Protein AF-A0A3D9V7G4-F1 (afdb_monomer)

Radius of gyration: 14.12 Å; Cα contacts (8 Å, |Δi|>4): 109; chains: 1; bounding box: 33×35×35 Å

Organism: Thermasporomyces composti (NCBI:txid696763)

Secondary structure (DSSP, 8-state):
---------B--STT--SBP-EEEEE--TTTS-TT--EEEEE-HHHHHHHHHHHHTTT-EEEEEEPPP------

Sequence (74 aa):
MTDAPGDGLICSAKGCSEPATWALRWNNPRIHTPDRRKTWLAC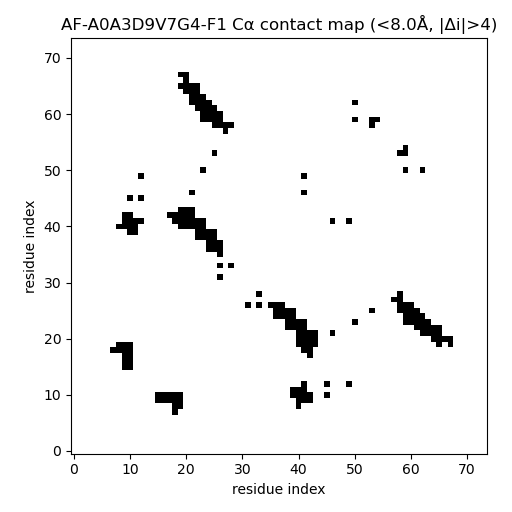DRHRAHLSDFLRVRGFLREVEPMASDDQSAP

Structure (mmCIF, N/CA/C/O backbone):
data_AF-A0A3D9V7G4-F1
#
_entry.id   AF-A0A3D9V7G4-F1
#
loop_
_atom_site.group_PDB
_atom_site.id
_atom_site.type_symbol
_atom_site.label_atom_id
_atom_site.label_alt_id
_atom_site.label_comp_id
_atom_site.label_asym_id
_atom_site.label_entity_id
_atom_site.label_seq_id
_atom_site.pdbx_PDB_ins_code
_atom_site.Cartn_x
_atom_site.Cartn_y
_atom_site.Cartn_z
_atom_site.occupancy
_atom_site.B_iso_or_equiv
_atom_site.auth_seq_id
_atom_site.auth_comp_id
_atom_site.auth_asym_id
_atom_site.auth_atom_id
_atom_site.pdbx_PDB_model_num
ATOM 1 N N . MET A 1 1 ? 23.611 24.626 -2.309 1.00 42.34 1 MET A N 1
ATOM 2 C CA . MET A 1 1 ? 23.376 23.178 -2.142 1.00 42.34 1 MET A CA 1
ATOM 3 C C . MET A 1 1 ? 21.898 22.964 -2.393 1.00 42.34 1 MET A C 1
ATOM 5 O O . MET A 1 1 ? 21.104 23.194 -1.494 1.00 42.34 1 MET A O 1
ATOM 9 N N . THR A 1 2 ? 21.534 22.707 -3.646 1.00 43.69 2 THR A N 1
ATOM 10 C CA . THR A 1 2 ? 20.140 22.497 -4.047 1.00 43.69 2 THR A CA 1
ATOM 11 C C . THR A 1 2 ? 19.833 21.027 -3.822 1.00 43.69 2 THR A C 1
ATOM 13 O O . THR A 1 2 ? 20.410 20.181 -4.499 1.00 43.69 2 THR A O 1
ATOM 16 N N . ASP A 1 3 ? 18.987 20.735 -2.841 1.00 46.06 3 ASP A N 1
ATOM 17 C CA . ASP A 1 3 ? 18.312 19.446 -2.743 1.00 46.06 3 ASP A CA 1
ATOM 18 C C . ASP A 1 3 ? 17.373 19.366 -3.954 1.00 46.06 3 ASP A C 1
ATOM 20 O O . ASP A 1 3 ? 16.384 20.093 -4.039 1.00 46.06 3 ASP A O 1
ATOM 24 N N . ALA A 1 4 ? 17.784 18.630 -4.985 1.00 48.41 4 ALA A N 1
ATOM 25 C CA . ALA A 1 4 ? 16.942 18.394 -6.145 1.00 48.41 4 ALA A CA 1
ATOM 26 C C . ALA A 1 4 ? 15.908 17.326 -5.747 1.00 48.41 4 ALA A C 1
ATOM 28 O O . ALA A 1 4 ? 16.320 16.231 -5.357 1.00 48.41 4 ALA A O 1
ATOM 29 N N . PRO A 1 5 ? 14.593 17.595 -5.836 1.00 45.41 5 PRO A N 1
ATOM 30 C CA . PRO A 1 5 ? 13.578 16.605 -5.510 1.00 45.41 5 PRO A CA 1
ATOM 31 C C . PRO A 1 5 ? 13.527 15.596 -6.661 1.00 45.41 5 PRO A C 1
ATOM 33 O O . PRO A 1 5 ? 12.862 15.821 -7.666 1.00 45.41 5 PRO A O 1
ATOM 36 N N . GLY A 1 6 ? 14.322 14.531 -6.565 1.00 48.56 6 GLY A N 1
ATOM 37 C CA . GLY A 1 6 ? 14.543 13.603 -7.677 1.00 48.56 6 GLY A CA 1
ATOM 38 C C . GLY A 1 6 ? 14.490 12.125 -7.319 1.00 48.56 6 GLY A C 1
ATOM 39 O O . GLY A 1 6 ? 14.600 11.296 -8.218 1.00 48.56 6 GLY A O 1
ATOM 40 N N . ASP A 1 7 ? 14.286 11.764 -6.052 1.00 55.94 7 ASP A N 1
ATOM 41 C CA . ASP A 1 7 ? 13.945 10.383 -5.724 1.00 55.94 7 ASP A CA 1
ATOM 42 C C . ASP A 1 7 ? 12.465 10.185 -6.051 1.00 55.94 7 ASP A C 1
ATOM 44 O O . ASP A 1 7 ? 11.581 10.419 -5.223 1.00 55.94 7 ASP A O 1
ATOM 48 N N . GLY A 1 8 ? 12.195 9.830 -7.311 1.00 70.12 8 GLY A N 1
ATOM 49 C CA . GLY A 1 8 ? 10.858 9.509 -7.800 1.00 70.12 8 GLY A CA 1
ATOM 50 C C . GLY A 1 8 ? 10.130 8.546 -6.860 1.00 70.12 8 GLY A C 1
ATOM 51 O O . GLY A 1 8 ? 10.740 7.807 -6.095 1.00 70.12 8 GLY A O 1
ATOM 52 N N . LEU A 1 9 ? 8.802 8.555 -6.886 1.00 89.38 9 LEU A N 1
ATOM 53 C CA . LEU A 1 9 ? 7.984 7.737 -5.989 1.00 89.38 9 LEU A CA 1
ATOM 54 C C . LEU A 1 9 ? 8.325 6.245 -6.189 1.00 89.38 9 LEU A C 1
ATOM 56 O O . LEU A 1 9 ? 7.937 5.657 -7.192 1.00 89.38 9 LEU A O 1
ATOM 60 N N . ILE A 1 10 ? 9.074 5.633 -5.259 1.00 93.31 10 ILE A N 1
ATOM 61 C CA . ILE A 1 10 ? 9.560 4.242 -5.365 1.00 93.31 10 ILE A CA 1
ATOM 62 C C . ILE A 1 10 ? 8.609 3.260 -4.681 1.00 93.31 10 ILE A C 1
ATOM 64 O O . ILE A 1 10 ? 8.040 3.524 -3.618 1.00 93.31 10 ILE A O 1
ATOM 68 N N . CYS A 1 11 ? 8.473 2.070 -5.267 1.00 96.31 11 CYS A N 1
ATOM 69 C CA . CYS A 1 11 ? 7.732 0.965 -4.675 1.00 96.31 11 CYS A CA 1
ATOM 70 C C . CYS A 1 11 ? 8.220 0.611 -3.252 1.00 96.31 11 CYS A C 1
ATOM 72 O O . CYS A 1 11 ? 9.390 0.341 -3.014 1.00 96.31 11 CYS A O 1
ATOM 74 N N . SER A 1 12 ? 7.289 0.498 -2.302 1.00 96.75 12 SER A N 1
ATOM 75 C CA . SER A 1 12 ? 7.551 0.142 -0.900 1.00 96.75 12 SER A CA 1
ATOM 76 C C . SER A 1 12 ? 7.881 -1.341 -0.673 1.00 96.75 12 SER A C 1
ATOM 78 O O . SER A 1 12 ? 8.110 -1.753 0.467 1.00 96.75 12 SER A O 1
ATOM 80 N N . ALA A 1 13 ? 7.874 -2.171 -1.720 1.00 96.94 13 ALA A N 1
ATOM 81 C CA . ALA A 1 13 ? 8.302 -3.558 -1.606 1.00 96.94 13 ALA A CA 1
ATOM 82 C C . ALA A 1 13 ? 9.799 -3.613 -1.272 1.00 96.94 13 ALA A C 1
ATOM 84 O O . ALA A 1 13 ? 10.618 -2.931 -1.885 1.00 96.94 13 ALA A O 1
ATOM 85 N N . LYS A 1 14 ? 10.164 -4.446 -0.293 1.00 95.50 14 LYS A N 1
ATOM 86 C CA . LYS A 1 14 ? 11.551 -4.575 0.163 1.00 95.50 14 LYS A CA 1
ATOM 87 C C . LYS A 1 14 ? 12.475 -4.924 -1.012 1.00 95.50 14 LYS A C 1
ATOM 89 O O . LYS A 1 14 ? 12.278 -5.948 -1.658 1.00 95.50 14 LYS A O 1
ATOM 94 N N . GLY A 1 15 ? 13.495 -4.096 -1.238 1.00 95.12 15 GLY A N 1
ATOM 95 C CA . GLY A 1 15 ? 14.480 -4.293 -2.306 1.00 95.12 15 GLY A CA 1
ATOM 96 C C . GLY A 1 15 ? 13.978 -3.951 -3.712 1.00 95.12 15 GLY A C 1
ATOM 97 O O . GLY A 1 15 ? 14.652 -4.278 -4.682 1.00 95.12 15 GLY A O 1
ATOM 98 N N . CYS A 1 16 ? 12.808 -3.322 -3.845 1.00 96.00 16 CYS A N 1
ATOM 99 C CA . CYS A 1 16 ? 12.317 -2.840 -5.128 1.00 96.00 16 CYS A CA 1
ATOM 100 C C . CYS A 1 16 ? 12.718 -1.376 -5.333 1.00 96.00 16 CYS A C 1
ATOM 102 O O . CYS A 1 16 ? 12.511 -0.551 -4.452 1.00 96.00 16 CYS A O 1
ATOM 104 N N . SER A 1 17 ? 13.244 -1.066 -6.515 1.00 93.75 17 SER A N 1
ATOM 105 C CA . SER A 1 17 ? 13.574 0.294 -6.963 1.00 93.75 17 SER A CA 1
ATOM 106 C C . SER A 1 17 ? 12.736 0.734 -8.169 1.00 93.75 17 SER A C 1
ATOM 108 O O . SER A 1 17 ? 13.074 1.703 -8.834 1.00 93.75 17 SER A O 1
ATOM 110 N N . GLU A 1 18 ? 11.671 -0.008 -8.485 1.00 93.44 18 GLU A N 1
ATOM 111 C CA . GLU A 1 18 ? 10.774 0.317 -9.597 1.00 93.44 18 GLU A CA 1
ATOM 112 C C . GLU A 1 18 ? 9.916 1.539 -9.244 1.00 93.44 18 GLU A C 1
ATOM 114 O O . GLU A 1 18 ? 9.493 1.660 -8.080 1.00 93.44 18 GLU A O 1
ATOM 119 N N . PRO A 1 19 ? 9.591 2.394 -10.230 1.00 93.00 19 PRO A N 1
ATOM 120 C CA . PRO A 1 19 ? 8.682 3.508 -10.023 1.00 93.00 19 PRO A CA 1
ATOM 121 C C . PRO A 1 19 ? 7.302 2.993 -9.608 1.00 93.00 19 PRO A C 1
ATOM 123 O O . PRO A 1 19 ? 6.785 1.995 -10.120 1.00 93.00 19 PRO A O 1
ATOM 126 N N . ALA A 1 20 ? 6.707 3.664 -8.633 1.00 94.62 20 ALA A N 1
ATOM 127 C CA . ALA A 1 20 ? 5.377 3.368 -8.154 1.00 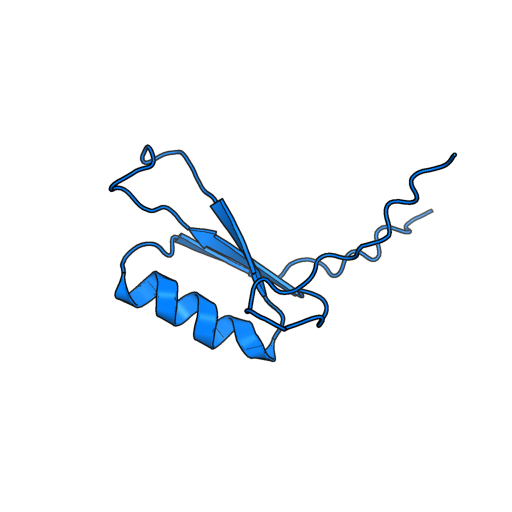94.62 20 ALA A CA 1
ATOM 128 C C . ALA A 1 20 ? 4.325 4.029 -9.042 1.00 94.62 20 ALA A C 1
ATOM 130 O O . ALA A 1 20 ? 4.371 5.224 -9.312 1.00 94.62 20 ALA A O 1
ATOM 131 N N . THR A 1 21 ? 3.343 3.228 -9.430 1.00 95.44 21 THR A N 1
ATOM 132 C CA . THR A 1 21 ? 2.172 3.627 -10.219 1.00 95.44 21 THR A CA 1
ATOM 133 C C . THR A 1 21 ? 0.880 3.475 -9.412 1.00 95.44 21 THR A C 1
ATOM 135 O O . THR A 1 21 ? -0.209 3.741 -9.912 1.00 95.44 21 THR A O 1
ATOM 138 N N . TRP A 1 22 ? 0.981 3.063 -8.142 1.00 96.38 22 TRP A N 1
ATOM 139 C CA . TRP A 1 22 ? -0.149 2.793 -7.256 1.00 96.38 22 TRP A CA 1
ATOM 140 C C . TRP A 1 22 ? 0.104 3.274 -5.828 1.00 96.38 22 TRP A C 1
ATOM 142 O O . TRP A 1 22 ? 1.169 3.035 -5.253 1.00 96.38 22 TRP A O 1
ATOM 152 N N . ALA A 1 23 ? -0.933 3.843 -5.221 1.00 97.12 23 ALA A N 1
ATOM 153 C CA . ALA A 1 23 ? -0.999 4.197 -3.814 1.00 97.12 23 ALA A CA 1
ATOM 154 C C . ALA A 1 23 ? -1.951 3.240 -3.088 1.00 97.12 23 ALA A C 1
ATOM 156 O O . ALA A 1 23 ? -3.132 3.126 -3.411 1.00 97.12 23 ALA A O 1
ATOM 157 N N . LEU A 1 24 ? -1.439 2.538 -2.081 1.00 97.81 24 LEU A N 1
ATOM 158 C CA . LEU A 1 24 ? -2.199 1.635 -1.225 1.00 97.81 24 LEU A CA 1
ATOM 159 C C . LEU A 1 24 ? -2.414 2.332 0.114 1.00 97.81 24 LEU A C 1
ATOM 161 O O . LEU A 1 24 ? -1.492 2.423 0.931 1.00 97.81 24 LEU A O 1
ATOM 165 N N . ARG A 1 25 ? -3.630 2.817 0.356 1.00 97.31 25 ARG A N 1
ATOM 166 C CA . ARG A 1 25 ? -3.997 3.436 1.632 1.00 97.31 25 ARG A CA 1
ATOM 167 C C . ARG A 1 25 ? -4.437 2.374 2.616 1.00 97.31 25 ARG A C 1
ATOM 169 O O . ARG A 1 25 ? -5.297 1.539 2.328 1.00 97.31 25 ARG A O 1
ATOM 176 N N . TRP A 1 26 ? -3.875 2.427 3.814 1.00 97.56 26 TRP A N 1
ATOM 177 C CA . TRP A 1 26 ? -4.126 1.438 4.849 1.00 97.56 26 TRP A CA 1
ATOM 178 C C . TRP A 1 26 ? -4.206 2.051 6.244 1.00 97.56 26 TRP A C 1
ATOM 180 O O . TRP A 1 26 ? -3.697 3.140 6.519 1.00 97.56 26 TRP A O 1
ATOM 190 N N . ASN A 1 27 ? -4.870 1.334 7.145 1.00 97.81 27 ASN A N 1
ATOM 191 C CA . ASN A 1 27 ? -4.999 1.683 8.554 1.00 97.81 27 ASN A CA 1
ATOM 192 C C . ASN A 1 27 ? -4.916 0.417 9.410 1.00 97.81 27 ASN A C 1
ATOM 194 O O . ASN A 1 27 ? -5.680 -0.524 9.197 1.00 97.81 27 ASN A O 1
ATOM 198 N N . ASN A 1 28 ? -4.005 0.419 10.385 1.00 96.19 28 ASN A N 1
ATOM 199 C CA . ASN A 1 28 ? -3.945 -0.602 11.424 1.00 96.19 28 ASN A CA 1
ATOM 200 C C . ASN A 1 28 ? -4.682 -0.089 12.678 1.00 96.19 28 ASN A C 1
ATOM 202 O O . ASN A 1 28 ? -4.105 0.712 13.420 1.00 96.19 28 ASN A O 1
ATOM 206 N N . PRO A 1 29 ? -5.908 -0.568 12.956 1.00 92.88 29 PRO A N 1
ATOM 207 C CA . PRO A 1 29 ? -6.736 -0.054 14.049 1.00 92.88 29 PRO A CA 1
ATOM 208 C C . PRO A 1 29 ? -6.161 -0.355 15.438 1.00 92.88 29 PRO A C 1
ATOM 210 O O . PRO A 1 29 ? -6.597 0.224 16.425 1.00 92.88 29 PRO A O 1
ATOM 213 N N . ARG A 1 30 ? -5.156 -1.236 15.540 1.00 92.06 30 ARG A N 1
ATOM 214 C CA . ARG A 1 30 ? -4.481 -1.530 16.812 1.00 92.06 30 ARG A CA 1
ATOM 215 C C . ARG A 1 30 ? -3.568 -0.398 17.284 1.00 92.06 30 ARG A C 1
ATOM 217 O O . ARG A 1 30 ? -3.207 -0.381 18.453 1.00 92.06 30 ARG A O 1
ATOM 224 N N . ILE A 1 31 ? -3.140 0.485 16.378 1.00 92.94 31 ILE A N 1
ATOM 225 C CA . ILE A 1 31 ? -2.146 1.539 16.659 1.00 92.94 31 ILE A CA 1
ATOM 226 C C . ILE A 1 31 ? -2.529 2.916 16.103 1.00 92.94 31 ILE A C 1
ATOM 228 O O . ILE A 1 31 ? -1.836 3.903 16.349 1.00 92.94 31 ILE A O 1
ATOM 232 N N . HIS A 1 32 ? -3.569 2.997 15.277 1.00 92.12 32 HIS A N 1
ATOM 233 C CA . HIS A 1 32 ? -3.982 4.217 14.597 1.00 92.12 32 HIS A CA 1
ATOM 234 C C . HIS A 1 32 ? -5.468 4.459 14.825 1.00 92.12 32 HIS A C 1
ATOM 236 O O . HIS A 1 32 ? -6.259 3.517 14.832 1.00 92.12 32 HIS A O 1
ATOM 242 N N . THR A 1 33 ? -5.837 5.731 14.962 1.00 92.50 33 THR A N 1
ATOM 243 C CA . THR A 1 33 ? -7.235 6.163 14.963 1.00 92.50 33 THR A CA 1
ATOM 244 C C . THR A 1 33 ? -7.918 5.785 13.639 1.00 92.50 33 THR A C 1
ATOM 246 O O . THR A 1 33 ? -7.232 5.628 12.619 1.00 92.50 33 THR A O 1
ATOM 249 N N . PRO A 1 34 ? -9.253 5.625 13.610 1.00 88.81 34 PRO A N 1
ATOM 250 C CA . PRO A 1 34 ? -9.990 5.243 12.401 1.00 88.81 34 PRO A CA 1
ATOM 251 C C . PRO A 1 34 ? -9.893 6.244 11.247 1.00 88.81 34 PRO A C 1
ATOM 253 O O . PRO A 1 34 ? -10.174 5.879 10.110 1.00 88.81 34 PRO A O 1
ATOM 256 N N . ASP A 1 35 ? -9.493 7.478 11.516 1.00 88.75 35 ASP A N 1
ATOM 257 C CA . ASP A 1 35 ? -9.274 8.586 10.577 1.00 88.75 35 ASP A CA 1
ATOM 258 C C . ASP A 1 35 ? -7.856 8.591 9.979 1.00 88.75 35 ASP A C 1
ATOM 260 O O . ASP A 1 35 ? -7.668 8.956 8.819 1.00 88.75 35 ASP A O 1
ATOM 264 N N . ARG A 1 36 ? -6.845 8.094 10.702 1.00 93.62 36 ARG A N 1
ATOM 265 C CA . ARG A 1 36 ? -5.463 8.088 10.207 1.00 93.62 36 ARG A CA 1
ATOM 266 C C . ARG A 1 36 ? -5.274 7.053 9.095 1.00 93.62 36 ARG A C 1
ATOM 268 O O . ARG A 1 36 ? -5.596 5.875 9.255 1.00 93.62 36 ARG A O 1
ATOM 275 N N . ARG A 1 37 ? -4.695 7.450 7.963 1.00 93.94 37 ARG A N 1
ATOM 276 C CA . ARG A 1 37 ? -4.295 6.545 6.869 1.00 93.94 37 ARG A CA 1
ATOM 277 C C . ARG A 1 37 ? -2.801 6.674 6.625 1.00 93.94 37 ARG A C 1
ATOM 279 O O . ARG A 1 37 ? -2.258 7.773 6.641 1.00 93.94 37 ARG A O 1
ATOM 286 N N . LYS A 1 38 ? -2.135 5.546 6.416 1.00 96.19 38 LYS A N 1
ATOM 287 C CA . LYS A 1 38 ? -0.783 5.500 5.860 1.00 96.19 38 LYS A CA 1
ATOM 288 C C . LYS A 1 38 ? -0.870 5.080 4.399 1.00 96.19 38 LYS A C 1
ATOM 290 O O . LYS A 1 38 ? -1.817 4.396 4.018 1.00 96.19 38 LYS A O 1
ATOM 295 N N . THR A 1 39 ? 0.141 5.447 3.621 1.00 96.19 39 THR A N 1
ATOM 296 C CA . THR A 1 39 ? 0.248 5.079 2.207 1.00 96.19 39 THR A CA 1
ATOM 297 C C . THR A 1 39 ? 1.480 4.211 2.003 1.00 96.19 39 THR A C 1
ATOM 299 O O . THR A 1 39 ? 2.562 4.538 2.491 1.00 96.19 39 THR A O 1
ATOM 302 N N . TRP A 1 40 ? 1.309 3.090 1.310 1.00 97.25 40 TRP A N 1
ATOM 303 C CA . TRP A 1 40 ? 2.400 2.353 0.680 1.00 97.25 40 TRP A CA 1
ATOM 304 C C . TRP A 1 40 ? 2.338 2.563 -0.823 1.00 97.25 40 TRP A C 1
ATOM 306 O O . TRP A 1 40 ? 1.257 2.572 -1.403 1.00 97.25 40 TRP A O 1
ATOM 316 N N . LEU A 1 41 ? 3.498 2.718 -1.441 1.00 97.12 41 LEU A N 1
ATOM 317 C CA . LEU A 1 41 ? 3.636 2.892 -2.877 1.00 97.12 41 LEU A CA 1
ATOM 318 C C . LEU A 1 41 ? 3.887 1.529 -3.528 1.00 97.12 41 LEU A C 1
ATOM 320 O O . LEU A 1 41 ? 4.608 0.696 -2.972 1.00 97.12 41 LEU A O 1
ATOM 324 N N . ALA A 1 42 ? 3.320 1.271 -4.700 1.00 97.25 42 ALA A N 1
ATOM 325 C CA . ALA A 1 42 ? 3.537 0.021 -5.417 1.00 97.25 42 ALA A CA 1
ATOM 326 C C . ALA A 1 42 ? 3.722 0.240 -6.918 1.00 97.25 42 ALA A C 1
ATOM 328 O O . ALA A 1 42 ? 3.001 1.014 -7.536 1.00 97.25 42 ALA A O 1
ATOM 329 N N . CYS A 1 43 ? 4.670 -0.485 -7.508 1.00 96.62 43 CYS A N 1
ATOM 330 C CA . CYS A 1 43 ? 4.712 -0.699 -8.951 1.00 96.62 43 CYS A CA 1
ATOM 331 C C . CYS A 1 43 ? 3.702 -1.787 -9.350 1.00 96.62 43 CYS A C 1
ATOM 333 O O . CYS A 1 43 ? 3.236 -2.555 -8.497 1.00 96.62 43 CYS A O 1
ATOM 335 N N . ASP A 1 44 ? 3.415 -1.917 -10.644 1.00 95.69 44 ASP A N 1
ATOM 336 C CA . ASP A 1 44 ? 2.463 -2.908 -11.167 1.00 95.69 44 ASP A CA 1
ATOM 337 C C . ASP A 1 44 ? 2.783 -4.342 -10.733 1.00 95.69 44 ASP A C 1
ATOM 339 O O . ASP A 1 44 ? 1.886 -5.098 -10.352 1.00 95.69 44 ASP A O 1
ATOM 343 N N . ARG A 1 45 ? 4.076 -4.692 -10.679 1.00 97.31 45 ARG A N 1
ATOM 344 C CA . ARG A 1 45 ?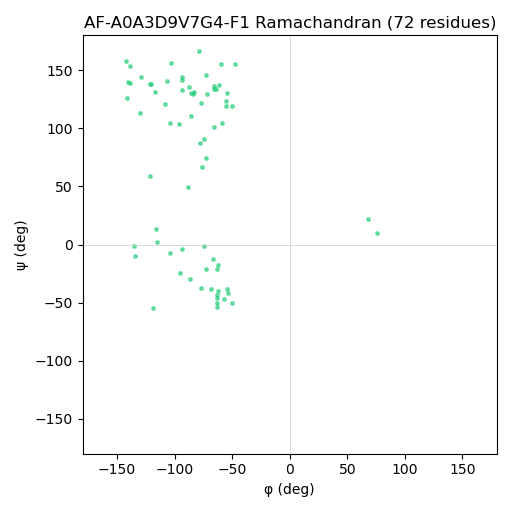 4.540 -6.017 -10.244 1.00 97.31 45 ARG A CA 1
ATOM 345 C C . ARG A 1 45 ? 4.166 -6.331 -8.794 1.00 97.31 45 ARG A C 1
ATOM 347 O O . ARG A 1 45 ? 3.821 -7.466 -8.479 1.00 97.31 45 ARG A O 1
ATOM 354 N N . HIS A 1 46 ? 4.256 -5.351 -7.898 1.00 98.31 46 HIS A N 1
ATOM 355 C CA . HIS A 1 46 ? 4.103 -5.576 -6.456 1.00 98.31 46 HIS A CA 1
ATOM 356 C C . HIS A 1 46 ? 2.760 -5.127 -5.885 1.00 98.31 46 HIS A C 1
ATOM 358 O O . HIS A 1 46 ? 2.466 -5.441 -4.728 1.00 98.31 46 HIS A O 1
ATOM 364 N N . ARG A 1 47 ? 1.922 -4.448 -6.676 1.00 97.81 47 ARG A N 1
ATOM 365 C CA . ARG A 1 47 ? 0.589 -3.992 -6.260 1.00 97.81 47 ARG A CA 1
ATOM 366 C C . ARG A 1 47 ? -0.230 -5.111 -5.623 1.00 97.81 47 ARG A C 1
ATOM 368 O O . ARG A 1 47 ? -0.766 -4.916 -4.533 1.00 97.81 47 ARG A O 1
ATOM 375 N N . ALA A 1 48 ? -0.316 -6.267 -6.286 1.00 97.88 48 ALA A N 1
ATOM 376 C CA . ALA A 1 48 ? -1.106 -7.404 -5.811 1.00 97.88 48 ALA A CA 1
ATOM 377 C C . ALA A 1 48 ? -0.575 -7.932 -4.470 1.00 97.88 48 ALA A C 1
ATOM 379 O O . ALA A 1 48 ? -1.298 -7.929 -3.480 1.00 97.88 48 ALA A O 1
ATOM 380 N N . HIS A 1 49 ? 0.721 -8.245 -4.402 1.00 97.62 49 HIS A N 1
ATOM 381 C CA . HIS A 1 49 ? 1.359 -8.774 -3.196 1.00 97.62 49 HIS A CA 1
ATOM 382 C C . HIS A 1 49 ? 1.201 -7.854 -1.969 1.00 97.62 49 HIS A C 1
ATOM 384 O O . HIS A 1 49 ? 0.834 -8.308 -0.884 1.00 97.62 49 HIS A O 1
ATOM 390 N N . LEU A 1 50 ? 1.445 -6.547 -2.126 1.00 98.06 50 LEU A N 1
ATOM 391 C CA . LEU A 1 50 ? 1.299 -5.582 -1.029 1.00 98.06 50 LEU A CA 1
ATOM 392 C C . LEU A 1 50 ? -0.168 -5.397 -0.619 1.00 98.06 50 LEU A C 1
ATOM 394 O O . LEU A 1 50 ? -0.468 -5.296 0.573 1.00 98.06 50 LEU A O 1
ATOM 398 N N . SER A 1 51 ? -1.086 -5.392 -1.590 1.00 98.00 51 SER A N 1
ATOM 399 C CA . SER A 1 51 ? -2.524 -5.314 -1.320 1.00 98.00 51 SER A CA 1
ATOM 400 C C . SER A 1 51 ? -2.998 -6.530 -0.536 1.00 98.00 51 SER A C 1
ATOM 402 O O . SER A 1 51 ? -3.685 -6.368 0.469 1.00 98.00 51 SER A O 1
ATOM 404 N N . ASP A 1 52 ? -2.598 -7.734 -0.939 1.00 98.31 52 ASP A N 1
ATOM 405 C CA . ASP A 1 52 ? -2.990 -8.979 -0.280 1.00 98.31 52 ASP A CA 1
ATOM 406 C C . ASP A 1 52 ? -2.470 -9.035 1.153 1.00 98.31 52 ASP A C 1
ATOM 408 O O . ASP A 1 52 ? -3.234 -9.326 2.074 1.00 98.31 52 ASP A O 1
ATOM 412 N N . PHE A 1 53 ? -1.213 -8.637 1.378 1.00 97.31 53 PHE A N 1
ATOM 413 C CA . PHE A 1 53 ? -0.642 -8.529 2.721 1.00 97.31 53 PHE A CA 1
ATOM 414 C C . PHE A 1 53 ? -1.498 -7.659 3.657 1.00 97.31 53 PHE A C 1
ATOM 416 O O . PHE A 1 53 ? -1.679 -8.001 4.834 1.00 97.31 53 PHE A O 1
ATOM 423 N N . LEU A 1 54 ? -2.017 -6.537 3.149 1.00 97.81 54 LEU A N 1
ATOM 424 C CA . LEU A 1 54 ? -2.875 -5.618 3.896 1.00 97.81 54 LEU A CA 1
ATOM 425 C C . LEU A 1 54 ? -4.312 -6.146 4.027 1.00 97.81 54 LEU A C 1
ATOM 427 O O . LEU A 1 54 ? -4.918 -5.977 5.087 1.00 97.81 54 LEU A O 1
ATOM 431 N N . ARG A 1 55 ? -4.856 -6.804 2.993 1.00 97.56 55 ARG A N 1
ATOM 432 C CA . ARG A 1 55 ? -6.208 -7.396 2.989 1.00 97.56 55 ARG A CA 1
ATOM 433 C C . ARG A 1 55 ? -6.344 -8.492 4.029 1.00 97.56 55 ARG A C 1
ATOM 435 O O . ARG A 1 55 ? -7.257 -8.419 4.843 1.00 97.56 55 ARG A O 1
ATOM 442 N N . VAL A 1 56 ? -5.418 -9.453 4.064 1.00 97.75 56 VAL A N 1
ATOM 443 C CA . VAL A 1 56 ? -5.488 -10.585 5.010 1.00 97.75 56 VAL A CA 1
ATOM 444 C C . VAL A 1 56 ? -5.409 -10.138 6.473 1.00 97.75 56 VAL A C 1
ATOM 446 O O . VAL A 1 56 ? -5.858 -10.848 7.364 1.00 97.75 56 VAL A O 1
ATOM 449 N N . ARG A 1 57 ? -4.865 -8.941 6.731 1.00 96.12 57 ARG A N 1
ATOM 450 C CA . ARG A 1 57 ? -4.798 -8.318 8.064 1.00 96.12 57 ARG A CA 1
ATOM 451 C C . ARG A 1 57 ? -5.965 -7.371 8.357 1.00 96.12 57 ARG A C 1
ATOM 453 O O . ARG A 1 57 ? -6.030 -6.821 9.452 1.00 96.12 57 ARG A O 1
ATOM 460 N N . GLY A 1 58 ? -6.858 -7.142 7.395 1.00 96.12 58 GLY A N 1
ATOM 461 C CA . GLY A 1 58 ? -7.959 -6.184 7.514 1.00 96.12 58 GLY A CA 1
ATOM 462 C C . GLY A 1 58 ? -7.506 -4.720 7.563 1.00 96.12 58 GLY A C 1
ATOM 463 O O . GLY A 1 58 ? -8.227 -3.872 8.090 1.00 96.12 58 GLY A O 1
ATOM 464 N N . PHE A 1 59 ? -6.304 -4.416 7.061 1.00 97.44 59 PHE A N 1
ATOM 465 C CA . PHE A 1 59 ? -5.715 -3.074 7.110 1.00 97.44 59 PHE A CA 1
ATOM 466 C C . PHE A 1 59 ? -5.950 -2.263 5.838 1.00 97.44 59 PHE A C 1
ATOM 468 O O . PHE A 1 59 ? -5.906 -1.033 5.899 1.00 97.44 59 PHE A O 1
ATOM 475 N N . LEU A 1 60 ? -6.168 -2.923 4.695 1.00 97.56 60 LEU A N 1
ATOM 476 C CA . LEU A 1 60 ? -6.339 -2.239 3.413 1.00 97.56 60 LEU A CA 1
ATOM 477 C C . LEU A 1 60 ? -7.622 -1.398 3.407 1.00 97.56 60 LEU A C 1
ATOM 479 O O . LEU A 1 60 ? -8.669 -1.862 3.859 1.00 97.56 60 LEU A O 1
ATOM 483 N N . ARG A 1 61 ? -7.532 -0.172 2.886 1.00 96.75 61 ARG A N 1
ATOM 484 C CA . ARG A 1 61 ? -8.668 0.750 2.753 1.00 96.75 61 ARG A CA 1
ATOM 485 C C . ARG A 1 61 ? -8.929 1.093 1.299 1.00 96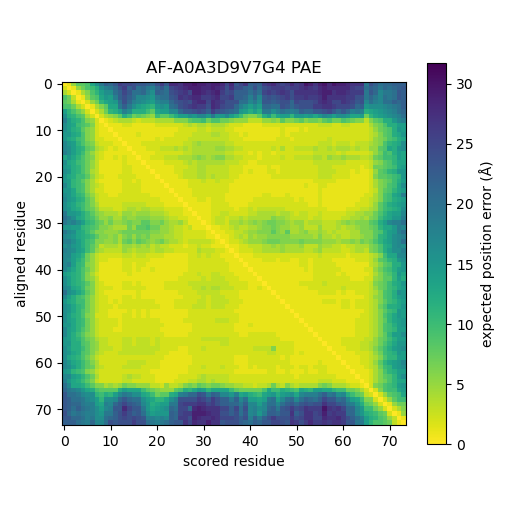.75 61 ARG A C 1
ATOM 487 O O . ARG A 1 61 ? -10.019 0.817 0.821 1.00 96.75 61 ARG A O 1
ATOM 494 N N . GLU A 1 62 ? -7.918 1.583 0.592 1.00 97.12 62 GLU A N 1
ATOM 495 C CA . GLU A 1 62 ? -8.030 1.955 -0.821 1.00 97.12 62 GLU A CA 1
ATOM 496 C C . GLU A 1 62 ? -6.785 1.510 -1.594 1.00 97.12 62 GLU A C 1
ATOM 498 O O . GLU A 1 62 ? -5.692 1.381 -1.034 1.00 97.12 62 GLU A O 1
ATOM 503 N N . VAL A 1 63 ? -6.971 1.280 -2.892 1.00 97.31 63 VAL A N 1
ATOM 504 C CA . VAL A 1 63 ? -5.898 1.097 -3.872 1.00 97.31 63 VAL A CA 1
ATOM 505 C C . VAL A 1 63 ? -6.220 2.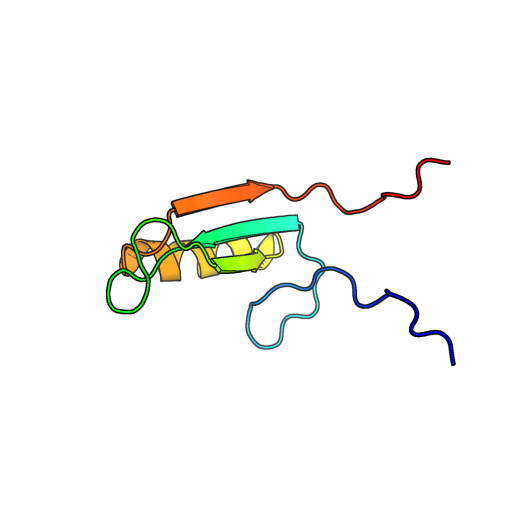021 -5.033 1.00 97.31 63 VAL A C 1
ATOM 507 O O . VAL A 1 63 ? -7.220 1.810 -5.716 1.00 97.31 63 VAL A O 1
ATOM 510 N N . GLU A 1 64 ? -5.394 3.036 -5.238 1.00 96.94 64 GLU A N 1
ATOM 511 C CA . GLU A 1 64 ? -5.613 4.074 -6.243 1.00 96.94 64 GLU A CA 1
ATOM 512 C C . GLU A 1 64 ? -4.436 4.094 -7.224 1.00 96.94 64 GLU A C 1
ATOM 514 O O . GLU A 1 64 ? -3.286 3.952 -6.791 1.00 96.94 64 GLU A O 1
ATOM 519 N N . PRO A 1 65 ? -4.685 4.241 -8.537 1.00 95.00 65 PRO A N 1
ATOM 520 C CA . PRO A 1 65 ? -3.615 4.529 -9.477 1.00 95.00 65 PRO A CA 1
ATOM 521 C C . PRO A 1 65 ? -3.031 5.899 -9.137 1.00 95.00 65 PRO A C 1
ATOM 523 O O . PRO A 1 65 ? -3.757 6.867 -8.912 1.00 95.00 65 PRO A O 1
ATOM 526 N N . MET A 1 66 ? -1.712 5.975 -9.094 1.00 85.94 66 MET A N 1
ATOM 527 C CA . MET A 1 66 ? -1.017 7.248 -9.052 1.00 85.94 66 MET A CA 1
ATOM 528 C C . MET A 1 66 ? -0.897 7.713 -10.490 1.00 85.94 66 MET A C 1
ATOM 530 O O . MET A 1 66 ? -0.463 6.943 -11.348 1.00 85.94 66 MET A O 1
ATOM 534 N N . ALA A 1 67 ? -1.288 8.954 -10.769 1.00 72.62 67 ALA A N 1
ATOM 535 C CA . ALA A 1 67 ? -0.805 9.584 -11.983 1.00 72.62 67 ALA A CA 1
ATOM 536 C C . ALA A 1 67 ? 0.724 9.503 -11.916 1.00 72.62 67 ALA A C 1
ATOM 538 O O . ALA A 1 67 ? 1.310 9.965 -10.935 1.00 72.62 67 ALA A O 1
ATOM 539 N N . SER A 1 68 ? 1.349 8.831 -12.888 1.00 57.53 68 SER A N 1
ATOM 540 C CA . SER A 1 68 ? 2.792 8.927 -13.075 1.00 57.53 68 SER A CA 1
ATOM 541 C C . SER A 1 68 ? 3.094 10.412 -13.097 1.00 57.53 68 SER A C 1
ATOM 543 O O . SER A 1 68 ? 2.491 11.131 -13.893 1.00 57.53 68 SER A O 1
ATOM 545 N N . ASP A 1 69 ? 3.908 10.869 -12.155 1.00 52.66 69 ASP A N 1
ATOM 546 C CA . ASP A 1 69 ? 4.145 12.2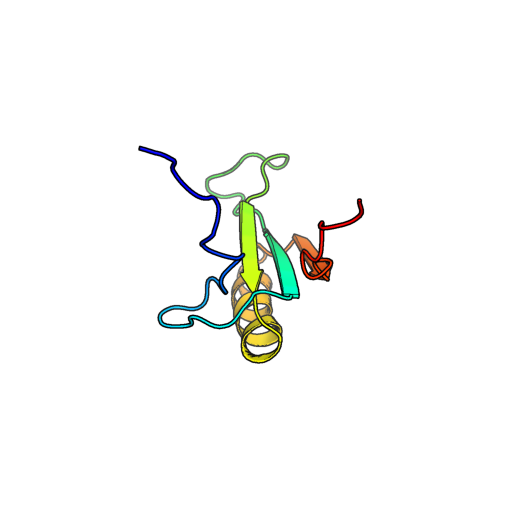87 -11.948 1.00 52.66 69 ASP A CA 1
ATOM 547 C C . ASP A 1 69 ? 5.025 12.820 -13.091 1.00 52.66 69 ASP A C 1
ATOM 549 O O . ASP A 1 69 ? 6.225 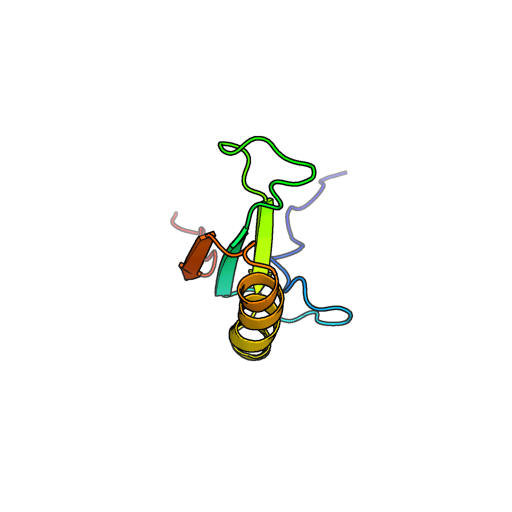13.015 -12.949 1.00 52.66 69 ASP A O 1
ATOM 553 N N . ASP A 1 70 ? 4.419 12.985 -14.266 1.00 48.28 70 ASP A N 1
ATOM 554 C CA . ASP A 1 70 ? 4.843 13.910 -15.309 1.00 48.28 70 ASP A CA 1
ATOM 555 C C . ASP A 1 70 ? 4.169 15.263 -15.027 1.00 48.28 70 ASP A C 1
ATOM 557 O O . ASP A 1 70 ? 3.527 15.864 -15.884 1.00 48.28 70 ASP A O 1
ATOM 561 N N . GLN A 1 71 ? 4.253 15.763 -13.786 1.00 43.81 71 GLN A N 1
ATOM 562 C CA . GLN A 1 71 ? 3.983 17.175 -13.512 1.00 43.81 71 GLN A CA 1
ATOM 563 C C . GLN A 1 71 ? 5.191 18.003 -13.970 1.00 43.81 71 GLN A C 1
ATOM 565 O O . GLN A 1 71 ? 5.922 18.599 -13.187 1.00 43.81 71 GLN A O 1
ATOM 570 N N . SER A 1 72 ? 5.402 18.027 -15.282 1.00 41.00 72 SER A N 1
ATOM 571 C CA . SER A 1 72 ? 6.066 19.115 -15.998 1.00 41.00 72 SER A CA 1
ATOM 572 C C . SER A 1 72 ? 5.084 19.647 -17.041 1.00 41.00 72 SER A C 1
ATOM 574 O O . SER A 1 72 ? 5.335 19.596 -18.239 1.00 41.00 72 SER A O 1
ATOM 576 N N . ALA A 1 73 ? 3.921 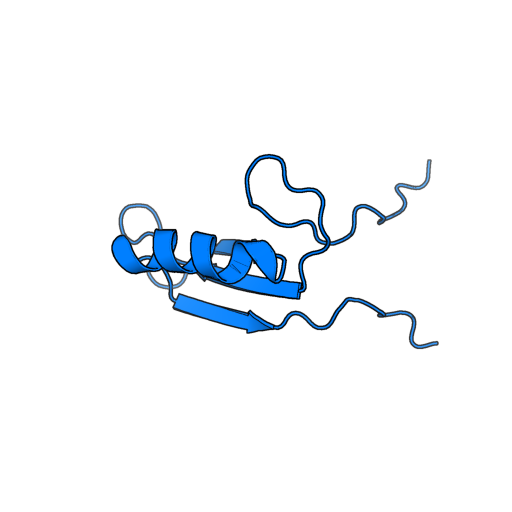20.120 -16.587 1.00 31.84 73 ALA A N 1
ATOM 577 C CA . ALA A 1 73 ? 3.080 20.986 -17.408 1.00 31.84 73 ALA A CA 1
ATOM 578 C C . ALA A 1 73 ? 3.531 22.449 -17.185 1.00 31.84 73 ALA A C 1
ATOM 580 O O . ALA A 1 73 ? 3.808 22.801 -16.038 1.00 31.84 73 ALA A O 1
ATOM 581 N N . PRO A 1 74 ? 3.668 23.243 -18.265 1.00 46.78 74 PRO A N 1
ATOM 582 C CA . PRO A 1 74 ? 4.552 24.414 -18.375 1.00 46.78 74 PRO A CA 1
ATOM 583 C C . PRO A 1 74 ? 4.204 25.617 -17.493 1.00 46.78 74 PRO A C 1
ATOM 585 O O . PRO A 1 74 ? 3.008 25.817 -17.182 1.00 46.78 74 PRO A O 1
#

Nearest PDB structures (foldseek):
  8to5-assembly1_c  TM=5.625E-01  e=8.129E-01  Synechocystis sp. PCC 6803
  7vea-assembly1_eY  TM=6.050E-01  e=1.177E+00  Thermosynechococcus vestitus BP-1
  6gsm-assembly1_V  TM=4.379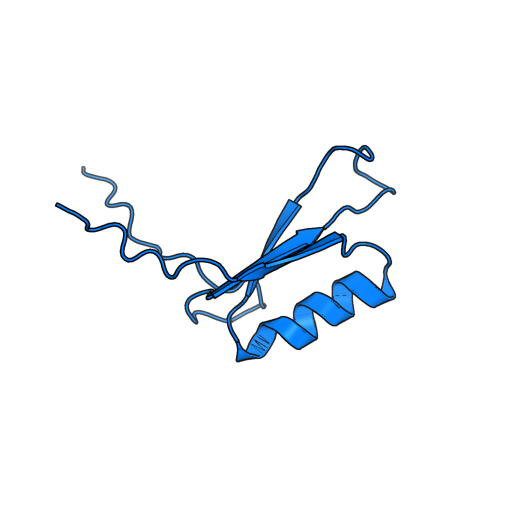E-01  e=3.575E+00  Kluyveromyces lactis NRRL Y-1140

pLDDT: mean 85.66, std 19.6, range [31.84, 98.31]

Solvent-accessible surface area (backbone atoms only — not comparable to full-atom values): 4568 Å² total; per-residue (Å²): 136,81,84,72,96,67,85,65,62,47,16,64,53,89,92,47,81,47,64,32,42,28,40,36,31,27,39,56,74,93,83,37,61,96,83,52,70,48,76,44,35,18,19,84,87,45,40,60,61,58,47,48,62,26,47,83,69,71,20,56,74,47,78,42,79,40,78,69,84,72,84,77,74,133

Foldseek 3Di:
DDPDPPQACWAPPPPGRDHFFKWWWWDDVVPDDPPDIDIGTHDPVCLVVVQVVRVVNVTTDDMDTDDRPPPPDD

Mean predicted aligned error: 7.08 Å